Protein AF-A0A2Z6UEL1-F1 (afdb_monomer)

Secondary structure (DSSP, 8-state):
-HHHHHHSHHHHHHHHHHHHHHHHHHHHHHHHHHHHHHHHHHHHHHHHHHHHHHHHHHHHHHHHHHHHHHHHHHHHTT-PPPPTT--------

Mean predicted aligned error: 15.9 Å

Radius of gyration: 39.64 Å; Cα contacts (8 Å, |Δi|>4): 2; chains: 1; bounding box: 88×16×107 Å

Structure (mmCIF, N/CA/C/O backbone):
data_AF-A0A2Z6UEL1-F1
#
_entry.id   AF-A0A2Z6UEL1-F1
#
loop_
_atom_site.group_PDB
_atom_site.id
_atom_site.type_symbol
_atom_site.label_atom_id
_atom_site.label_alt_id
_atom_site.label_comp_id
_atom_site.label_asym_id
_atom_site.label_entity_id
_atom_site.label_seq_id
_atom_site.pdbx_PDB_ins_code
_atom_site.Cartn_x
_atom_site.Cartn_y
_atom_site.Cartn_z
_atom_site.occupancy
_atom_site.B_iso_or_equiv
_atom_site.auth_seq_id
_atom_site.auth_comp_id
_atom_site.auth_asym_id
_atom_site.auth_atom_id
_atom_site.pdbx_PDB_model_num
ATOM 1 N N . MET A 1 1 ? 21.909 -1.477 -46.533 1.00 47.78 1 MET A N 1
ATOM 2 C CA . MET A 1 1 ? 21.285 -2.207 -45.405 1.00 47.78 1 MET A CA 1
ATOM 3 C C . MET A 1 1 ? 21.836 -1.759 -44.053 1.00 47.78 1 MET A C 1
ATOM 5 O O . MET A 1 1 ? 21.060 -1.238 -43.271 1.00 47.78 1 MET A O 1
ATOM 9 N N . LEU A 1 2 ? 23.148 -1.856 -43.780 1.00 58.38 2 LEU A N 1
ATOM 10 C CA . LEU A 1 2 ? 23.745 -1.301 -42.543 1.00 58.38 2 LEU A CA 1
ATOM 11 C C . LEU A 1 2 ? 23.739 0.244 -42.489 1.00 58.38 2 LEU A C 1
ATOM 13 O O . LEU A 1 2 ? 23.656 0.823 -41.411 1.00 58.38 2 LEU A O 1
ATOM 17 N N . SER A 1 3 ? 23.759 0.915 -43.645 1.00 62.44 3 SER A N 1
ATOM 18 C CA . SER A 1 3 ? 23.715 2.382 -43.768 1.00 62.44 3 SER A CA 1
ATOM 19 C C . SER A 1 3 ? 22.345 3.005 -43.457 1.00 62.44 3 SER A C 1
ATOM 21 O O . SER A 1 3 ? 22.286 4.147 -43.011 1.00 62.44 3 SER A O 1
ATOM 23 N N . ASP A 1 4 ? 21.248 2.265 -43.649 1.00 63.34 4 ASP A N 1
ATOM 24 C CA . ASP A 1 4 ? 19.887 2.729 -43.330 1.00 63.34 4 ASP A CA 1
ATOM 25 C C . ASP A 1 4 ? 19.620 2.720 -41.823 1.00 63.34 4 ASP A C 1
ATOM 27 O O . ASP A 1 4 ? 18.854 3.536 -41.309 1.00 63.34 4 ASP A O 1
ATOM 31 N N . LEU A 1 5 ? 20.312 1.837 -41.096 1.00 63.44 5 LEU A N 1
ATOM 32 C CA . LEU A 1 5 ? 20.186 1.719 -39.649 1.00 63.44 5 LEU A CA 1
ATOM 33 C C . LEU A 1 5 ? 20.659 2.997 -38.945 1.00 63.44 5 LEU A C 1
ATOM 35 O O . LEU A 1 5 ? 19.990 3.462 -38.030 1.00 63.44 5 LEU A O 1
ATOM 39 N N . GLY A 1 6 ? 21.742 3.614 -39.436 1.00 67.56 6 GLY A N 1
ATOM 40 C CA . GLY A 1 6 ? 22.254 4.893 -38.933 1.00 67.56 6 GLY A CA 1
ATOM 41 C C . GLY A 1 6 ? 21.311 6.081 -39.161 1.00 67.56 6 GLY A C 1
ATOM 42 O O . GLY A 1 6 ? 21.305 7.014 -38.365 1.00 67.56 6 GLY A O 1
ATOM 43 N N . ARG A 1 7 ? 20.473 6.046 -40.208 1.00 74.94 7 ARG A N 1
ATOM 44 C CA . ARG A 1 7 ? 19.507 7.117 -40.521 1.00 74.94 7 ARG A CA 1
ATOM 45 C C . ARG A 1 7 ? 18.214 7.003 -39.703 1.00 74.94 7 ARG A C 1
ATOM 47 O O . ARG A 1 7 ? 17.582 8.016 -39.420 1.00 74.94 7 ARG A O 1
ATOM 54 N N . ASN A 1 8 ? 17.866 5.788 -39.273 1.00 81.19 8 ASN A N 1
ATOM 55 C CA . ASN A 1 8 ? 16.623 5.473 -38.560 1.00 81.19 8 ASN A CA 1
ATOM 56 C C . ASN A 1 8 ? 16.827 5.203 -37.053 1.00 81.19 8 ASN A C 1
ATOM 58 O O . ASN A 1 8 ? 15.933 4.678 -36.391 1.00 81.19 8 ASN A O 1
ATOM 62 N N . VAL A 1 9 ? 17.979 5.574 -36.482 1.00 84.94 9 VAL A N 1
ATOM 63 C CA . VAL A 1 9 ? 18.269 5.389 -35.046 1.00 84.94 9 VAL A CA 1
ATOM 64 C C . VAL A 1 9 ? 17.296 6.137 -34.133 1.00 84.94 9 VAL A C 1
ATOM 66 O O . VAL A 1 9 ? 16.894 5.602 -33.105 1.00 84.94 9 VAL A O 1
ATOM 69 N N . VAL A 1 10 ? 16.876 7.348 -34.513 1.00 88.75 10 VAL A N 1
ATOM 70 C CA . VAL A 1 10 ? 15.957 8.179 -33.715 1.00 88.75 10 VAL A CA 1
ATOM 71 C C . VAL A 1 10 ? 14.578 7.523 -33.550 1.00 88.75 10 VAL A C 1
ATOM 73 O O . VAL A 1 10 ? 14.154 7.346 -32.406 1.00 88.75 10 VAL A O 1
ATOM 76 N N . PRO A 1 11 ? 13.869 7.113 -34.623 1.00 89.75 11 PRO A N 1
ATOM 77 C CA . PRO A 1 11 ? 12.580 6.441 -34.470 1.00 89.75 11 PRO A CA 1
ATOM 78 C C . PRO A 1 11 ? 12.697 5.079 -33.773 1.00 89.75 11 PRO A C 1
ATOM 80 O O . PRO A 1 11 ? 11.810 4.730 -32.998 1.00 89.75 11 PRO A O 1
ATOM 83 N N . LEU A 1 12 ? 13.790 4.333 -33.978 1.00 90.56 12 LEU A N 1
ATOM 84 C CA . LEU A 1 12 ? 14.021 3.068 -33.272 1.00 90.56 12 LEU A CA 1
ATOM 85 C C . LEU A 1 12 ? 14.185 3.286 -31.759 1.00 90.56 12 LEU A C 1
ATOM 87 O O . LEU A 1 12 ? 13.612 2.554 -30.957 1.00 90.56 12 LEU A O 1
ATOM 91 N N . LEU A 1 13 ? 14.930 4.321 -31.363 1.00 92.19 13 LEU A N 1
ATOM 92 C CA . LEU A 1 13 ? 15.121 4.678 -29.960 1.00 92.19 13 LEU A CA 1
ATOM 93 C C . LEU A 1 13 ? 13.800 5.119 -29.324 1.00 92.19 13 LEU A C 1
ATOM 95 O O . LEU A 1 13 ? 13.461 4.636 -28.246 1.00 92.19 13 LEU A O 1
ATOM 99 N N . LEU A 1 14 ? 13.025 5.967 -30.007 1.00 93.12 14 LEU A N 1
ATOM 100 C CA . LEU A 1 14 ? 11.692 6.372 -29.552 1.00 93.12 14 LEU A CA 1
ATOM 101 C C . LEU A 1 14 ? 10.756 5.174 -29.381 1.00 93.12 14 LEU A C 1
ATOM 103 O O . LEU A 1 14 ? 10.036 5.106 -28.388 1.00 93.12 14 LEU A O 1
ATOM 107 N N . PHE A 1 15 ? 10.796 4.209 -30.301 1.00 94.12 15 PHE A N 1
ATOM 108 C CA . PHE A 1 15 ? 10.025 2.976 -30.180 1.00 94.12 15 PHE A CA 1
ATOM 109 C C . PHE A 1 15 ? 10.433 2.176 -28.937 1.00 94.12 15 PHE A C 1
ATOM 111 O O . PHE A 1 15 ? 9.575 1.808 -28.136 1.00 94.12 15 PHE A O 1
ATOM 118 N N . CYS A 1 16 ? 11.734 1.975 -28.714 1.00 96.06 16 CYS A N 1
ATOM 119 C CA . CYS A 1 16 ? 12.231 1.317 -27.505 1.00 96.06 16 CYS A CA 1
ATOM 120 C C . CYS A 1 16 ? 11.804 2.055 -26.227 1.00 96.06 16 CYS A C 1
ATOM 122 O O . CYS A 1 16 ? 11.427 1.413 -25.248 1.00 96.06 16 CYS A O 1
ATOM 124 N N . PHE A 1 17 ? 11.824 3.389 -26.240 1.00 96.56 17 PHE A N 1
ATOM 125 C CA . PHE A 1 17 ? 11.407 4.215 -25.107 1.00 96.56 17 PHE A CA 1
ATOM 126 C C . PHE A 1 17 ? 9.896 4.132 -24.845 1.00 96.56 17 PHE A C 1
ATOM 128 O O . PHE A 1 17 ? 9.453 4.099 -23.701 1.00 96.56 17 PHE A O 1
ATOM 135 N N . ALA A 1 18 ? 9.088 4.056 -25.902 1.00 96.50 18 ALA A N 1
ATOM 136 C CA . ALA A 1 18 ? 7.649 3.857 -25.784 1.00 96.50 18 ALA A CA 1
ATOM 137 C C . ALA A 1 18 ? 7.322 2.472 -25.205 1.00 96.50 18 ALA A C 1
ATOM 139 O O . ALA A 1 18 ? 6.490 2.357 -24.306 1.00 96.50 18 ALA A O 1
ATOM 140 N N . VAL A 1 19 ? 8.016 1.425 -25.665 1.00 97.19 19 VAL A N 1
ATOM 141 C CA . VAL A 1 19 ? 7.857 0.062 -25.136 1.00 97.19 19 VAL A CA 1
ATOM 142 C C . VAL A 1 19 ? 8.287 -0.010 -23.671 1.00 97.19 19 VAL A C 1
ATOM 144 O O . VAL A 1 19 ? 7.562 -0.572 -22.850 1.00 97.19 19 VAL A O 1
ATOM 147 N N . SER A 1 20 ? 9.425 0.589 -23.309 1.00 97.12 20 SER A N 1
ATOM 148 C CA . SER A 1 20 ? 9.874 0.613 -21.913 1.00 97.12 20 SER A CA 1
ATOM 149 C C . SER A 1 20 ? 8.906 1.390 -21.019 1.00 97.12 20 SER A C 1
ATOM 151 O O . SER A 1 20 ? 8.596 0.929 -19.921 1.00 97.12 20 SER A O 1
ATOM 153 N N . SER A 1 21 ? 8.361 2.509 -21.503 1.00 96.44 21 SER A N 1
ATOM 154 C CA . SER A 1 21 ? 7.327 3.274 -20.805 1.00 96.44 21 SER A CA 1
ATOM 155 C C . SER A 1 21 ? 6.061 2.445 -20.576 1.00 96.44 21 SER A C 1
ATOM 157 O O . SER A 1 21 ? 5.560 2.401 -19.454 1.00 96.44 21 SER A O 1
ATOM 159 N N . ALA A 1 22 ? 5.587 1.714 -21.589 1.00 95.75 22 ALA A N 1
ATOM 160 C CA . ALA A 1 22 ? 4.421 0.842 -21.454 1.00 95.75 22 ALA A CA 1
ATOM 161 C C . ALA A 1 22 ? 4.638 -0.252 -20.393 1.00 95.75 22 ALA A C 1
ATOM 163 O O . ALA A 1 22 ? 3.779 -0.468 -19.538 1.00 95.75 22 ALA A O 1
ATOM 164 N N . ILE A 1 23 ? 5.810 -0.897 -20.394 1.00 96.75 23 ILE A N 1
ATOM 165 C CA . ILE A 1 23 ? 6.172 -1.905 -19.386 1.00 96.75 23 ILE A CA 1
ATOM 166 C C . ILE A 1 23 ? 6.235 -1.277 -17.988 1.00 96.75 23 ILE A C 1
ATOM 168 O O . ILE A 1 23 ? 5.698 -1.843 -17.035 1.00 96.75 23 ILE A O 1
ATOM 172 N N . ALA A 1 24 ? 6.846 -0.096 -17.856 1.00 95.50 24 ALA A N 1
ATOM 173 C CA . ALA A 1 24 ? 6.953 0.610 -16.583 1.00 95.50 24 ALA A CA 1
ATOM 174 C C . ALA A 1 24 ? 5.575 0.947 -15.992 1.00 95.50 24 ALA A C 1
ATOM 176 O O . ALA A 1 24 ? 5.357 0.743 -14.800 1.00 95.50 24 ALA A O 1
ATOM 177 N N . VAL A 1 25 ? 4.627 1.396 -16.821 1.00 95.62 25 VAL A N 1
ATOM 178 C CA . VAL A 1 25 ? 3.247 1.676 -16.390 1.00 95.62 25 VAL A CA 1
ATOM 179 C C . VAL A 1 25 ? 2.554 0.409 -15.888 1.00 95.62 25 VAL A C 1
ATOM 181 O O . VAL A 1 25 ? 1.917 0.441 -14.837 1.00 95.62 25 VAL A O 1
ATOM 184 N N . ILE A 1 26 ? 2.705 -0.720 -16.587 1.00 95.12 26 ILE A N 1
ATOM 185 C CA . ILE A 1 26 ? 2.111 -2.001 -16.170 1.00 95.12 26 ILE A CA 1
ATOM 186 C C . ILE A 1 26 ? 2.683 -2.455 -14.823 1.00 95.12 26 ILE A C 1
ATOM 188 O O . ILE A 1 26 ? 1.930 -2.856 -13.935 1.00 95.12 26 ILE A O 1
ATOM 192 N N . LEU A 1 27 ? 4.004 -2.366 -14.645 1.00 94.06 27 LEU A N 1
ATOM 193 C CA . LEU A 1 27 ? 4.661 -2.721 -13.386 1.00 94.06 27 LEU A CA 1
ATOM 194 C C . LEU A 1 27 ? 4.226 -1.803 -12.242 1.00 94.06 27 LEU A C 1
ATOM 196 O O . LEU A 1 27 ? 3.918 -2.290 -11.155 1.00 94.06 27 LEU A O 1
ATOM 200 N N . ALA A 1 28 ? 4.141 -0.496 -12.493 1.00 91.38 28 ALA A N 1
ATOM 201 C CA . ALA A 1 28 ? 3.652 0.469 -11.517 1.00 91.38 28 ALA A CA 1
ATOM 202 C C . ALA A 1 28 ? 2.202 0.169 -11.114 1.00 91.38 28 ALA A C 1
ATOM 204 O O . ALA A 1 28 ? 1.898 0.151 -9.925 1.00 91.38 28 ALA A O 1
ATOM 205 N N . ALA A 1 29 ? 1.325 -0.140 -12.073 1.00 90.81 29 ALA A N 1
ATOM 206 C CA . ALA A 1 29 ? -0.057 -0.527 -11.799 1.00 90.81 29 ALA A CA 1
ATOM 207 C C . ALA A 1 29 ? -0.142 -1.835 -10.997 1.00 90.81 29 ALA A C 1
ATOM 209 O O . ALA A 1 29 ? -0.933 -1.940 -10.059 1.00 90.81 29 ALA A O 1
ATOM 210 N N . HIS A 1 30 ? 0.695 -2.825 -11.319 1.00 89.75 30 HIS A N 1
ATOM 211 C CA . HIS A 1 30 ? 0.750 -4.081 -10.578 1.00 89.75 30 HIS A CA 1
ATOM 212 C C . HIS A 1 30 ? 1.205 -3.869 -9.130 1.00 89.75 30 HIS A C 1
ATOM 214 O O . HIS A 1 30 ? 0.572 -4.374 -8.204 1.00 89.75 30 HIS A O 1
ATOM 220 N N . HIS A 1 31 ? 2.263 -3.083 -8.928 1.00 87.56 31 HIS A N 1
ATOM 221 C CA . HIS A 1 31 ? 2.766 -2.762 -7.596 1.00 87.56 31 HIS A CA 1
ATOM 222 C C . HIS A 1 31 ? 1.762 -1.923 -6.797 1.00 87.56 31 HIS A C 1
ATOM 224 O O . HIS A 1 31 ? 1.510 -2.209 -5.629 1.00 87.56 31 HIS A O 1
ATOM 230 N N . ASN A 1 32 ? 1.117 -0.949 -7.447 1.00 83.31 32 ASN A N 1
ATOM 231 C CA . ASN A 1 32 ? 0.054 -0.147 -6.852 1.00 83.31 32 ASN A CA 1
ATOM 232 C C . ASN A 1 32 ? -1.108 -1.030 -6.383 1.00 83.31 32 ASN A C 1
ATOM 234 O O . ASN A 1 32 ? -1.544 -0.906 -5.243 1.00 83.31 32 ASN A O 1
ATOM 238 N N . ARG A 1 33 ? -1.536 -1.996 -7.205 1.00 87.81 33 ARG A N 1
ATOM 239 C CA . ARG A 1 33 ? -2.587 -2.946 -6.828 1.00 87.81 33 ARG A CA 1
ATOM 240 C C . ARG A 1 33 ? -2.205 -3.778 -5.603 1.00 87.81 33 ARG A C 1
ATOM 242 O O . ARG A 1 33 ? -3.047 -3.975 -4.736 1.00 87.81 33 ARG A O 1
ATOM 249 N N . GLN A 1 34 ? -0.961 -4.249 -5.507 1.00 85.00 34 GLN A N 1
ATOM 250 C CA . GLN A 1 34 ? -0.503 -5.003 -4.334 1.00 85.00 34 GLN A CA 1
ATOM 251 C C . GLN A 1 34 ? -0.490 -4.149 -3.059 1.00 85.00 34 GLN A C 1
ATOM 253 O O . GLN A 1 34 ? -0.995 -4.592 -2.029 1.00 85.00 34 GLN A O 1
ATOM 258 N N . LEU A 1 35 ? 0.041 -2.923 -3.133 1.00 80.06 35 LEU A N 1
ATOM 259 C CA . LEU A 1 35 ? 0.036 -1.985 -2.006 1.00 80.06 35 LEU A CA 1
ATOM 260 C C . LEU A 1 35 ? -1.391 -1.636 -1.571 1.00 80.06 35 LEU A C 1
ATOM 262 O O . LEU A 1 35 ? -1.682 -1.591 -0.378 1.00 80.06 35 LEU A O 1
ATOM 266 N N . SER A 1 36 ? -2.284 -1.420 -2.540 1.00 78.75 36 SER A N 1
ATOM 267 C CA . SER A 1 36 ? -3.670 -1.053 -2.263 1.00 78.75 36 SER A CA 1
ATOM 268 C C . SER A 1 36 ? -4.421 -2.178 -1.552 1.00 78.75 36 SER A C 1
ATOM 270 O O . SER A 1 36 ? -5.192 -1.889 -0.647 1.00 78.75 36 SER A O 1
ATOM 272 N N . ILE A 1 37 ? -4.149 -3.446 -1.890 1.00 85.06 37 ILE A N 1
ATOM 273 C CA . ILE A 1 37 ? -4.740 -4.600 -1.194 1.00 85.06 37 ILE A CA 1
ATOM 274 C C . ILE A 1 37 ? -4.302 -4.631 0.274 1.00 85.06 37 ILE A C 1
ATOM 276 O O . ILE A 1 37 ? -5.136 -4.792 1.156 1.00 85.06 37 ILE A O 1
ATOM 280 N N . GLN A 1 38 ? -3.009 -4.451 0.559 1.00 80.94 38 GLN A N 1
ATOM 281 C CA . GLN A 1 38 ? -2.520 -4.457 1.945 1.00 80.94 38 GLN A CA 1
ATOM 282 C C . GLN A 1 38 ? -3.135 -3.318 2.763 1.00 80.94 38 GLN A C 1
ATOM 284 O O . GLN A 1 38 ? -3.583 -3.518 3.892 1.00 80.94 38 GLN A O 1
ATOM 289 N N . TYR A 1 39 ? -3.212 -2.129 2.171 1.00 86.38 39 TYR A N 1
ATOM 290 C CA . TYR A 1 39 ? -3.854 -0.985 2.804 1.00 86.38 39 TYR A CA 1
ATOM 291 C C . TYR A 1 39 ? -5.342 -1.241 3.087 1.00 86.38 39 TYR A C 1
ATOM 293 O O . TYR A 1 39 ? -5.824 -0.959 4.182 1.00 86.38 39 TYR A O 1
ATOM 301 N N . GLU A 1 40 ? -6.053 -1.841 2.133 1.00 83.25 40 GLU A N 1
ATOM 302 C CA . GLU A 1 40 ? -7.466 -2.192 2.272 1.00 83.25 40 GLU A CA 1
ATOM 303 C C . GLU A 1 40 ? -7.696 -3.228 3.383 1.00 83.25 40 GLU A C 1
ATOM 305 O O . GLU A 1 40 ? -8.628 -3.074 4.169 1.00 83.25 40 GLU A O 1
ATOM 310 N N . THR A 1 41 ? -6.809 -4.220 3.535 1.00 87.62 41 THR A N 1
ATOM 311 C CA . THR A 1 41 ? -6.917 -5.202 4.632 1.00 87.62 41 THR A CA 1
ATOM 312 C C . THR A 1 41 ? -6.790 -4.564 6.014 1.00 87.62 41 THR A C 1
ATOM 314 O O . THR A 1 41 ? -7.560 -4.889 6.915 1.00 87.62 41 THR A O 1
ATOM 317 N N . LEU A 1 42 ? -5.874 -3.605 6.178 1.00 89.62 42 LEU A N 1
ATOM 318 C CA . LEU A 1 42 ? -5.687 -2.917 7.456 1.00 89.62 42 LEU A CA 1
ATOM 319 C C . LEU A 1 42 ? -6.880 -2.008 7.791 1.00 89.62 42 LEU A C 1
ATOM 321 O O . LEU A 1 42 ? -7.280 -1.893 8.949 1.00 89.62 42 LEU A O 1
ATOM 325 N N . ILE A 1 43 ? -7.477 -1.377 6.774 1.00 91.75 43 ILE A N 1
ATOM 326 C CA . ILE A 1 43 ? -8.717 -0.608 6.941 1.00 91.75 43 ILE A CA 1
ATOM 327 C C . ILE A 1 43 ? -9.858 -1.515 7.402 1.00 91.75 43 ILE A C 1
ATOM 329 O O . ILE A 1 43 ? -10.568 -1.152 8.337 1.00 91.75 43 ILE A O 1
ATOM 333 N N . GLN A 1 44 ? -10.009 -2.692 6.790 1.00 91.75 44 GLN A N 1
ATOM 334 C CA . GLN A 1 44 ? -11.050 -3.647 7.170 1.00 91.75 44 GLN A CA 1
ATOM 335 C C . GLN A 1 44 ? -10.909 -4.103 8.627 1.00 91.75 44 GLN A C 1
ATOM 337 O O . GLN A 1 44 ? -11.902 -4.152 9.352 1.00 91.75 44 GLN A O 1
ATOM 342 N N . GLU A 1 45 ? -9.685 -4.379 9.084 1.00 92.00 45 GLU A N 1
ATOM 343 C CA . GLU A 1 45 ? -9.424 -4.722 10.485 1.00 92.00 45 GLU A CA 1
ATOM 344 C C . GLU A 1 45 ? -9.824 -3.573 11.422 1.00 92.00 45 GLU A C 1
ATOM 346 O O . GLU A 1 45 ? -10.587 -3.777 12.370 1.00 92.00 45 GLU A O 1
ATOM 351 N N . LYS A 1 46 ? -9.401 -2.342 11.114 1.00 93.19 46 LYS A N 1
ATOM 352 C CA . LYS A 1 46 ? -9.779 -1.149 11.886 1.00 93.19 46 LYS A CA 1
ATOM 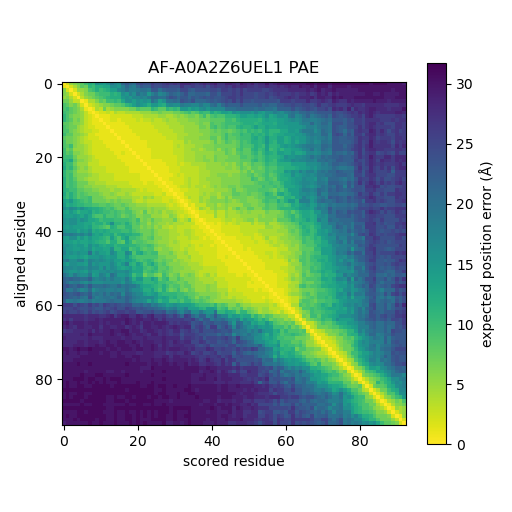353 C C . LYS A 1 46 ? -11.298 -0.971 11.962 1.00 93.19 46 LYS A C 1
ATOM 355 O O . LYS A 1 46 ? -11.819 -0.615 13.016 1.00 93.19 46 LYS A O 1
ATOM 360 N N . ASP A 1 47 ? -12.008 -1.170 10.857 1.00 92.56 47 ASP A N 1
ATOM 361 C CA . ASP A 1 47 ? -13.466 -1.037 10.819 1.00 92.56 47 ASP A CA 1
ATOM 362 C C . ASP A 1 47 ? -14.155 -2.125 11.650 1.00 92.56 47 ASP A C 1
ATOM 364 O O . ASP A 1 47 ? -15.123 -1.831 12.351 1.00 92.56 47 ASP A O 1
ATOM 368 N N . SER A 1 48 ? -13.627 -3.353 11.652 1.00 93.50 48 SER A N 1
ATOM 369 C CA . SER A 1 48 ? -14.157 -4.430 12.496 1.00 93.50 48 SER A CA 1
ATOM 370 C C . SER A 1 48 ? -14.045 -4.111 13.994 1.00 93.50 48 SER A C 1
ATOM 372 O O . SER A 1 48 ? -15.021 -4.264 14.730 1.00 93.50 48 SER A O 1
ATOM 374 N N . LEU A 1 49 ? -12.903 -3.565 14.424 1.00 93.62 49 LEU A N 1
ATOM 375 C CA . LEU A 1 49 ? -12.675 -3.147 15.808 1.00 93.62 49 LEU A CA 1
ATOM 376 C C . LEU A 1 49 ? -13.558 -1.961 16.211 1.00 93.62 49 LEU A C 1
ATOM 378 O O . LEU A 1 49 ? -14.048 -1.917 17.335 1.00 93.62 49 LEU A O 1
ATOM 382 N N . ASP A 1 50 ? -13.794 -1.004 15.310 1.00 92.81 50 ASP A N 1
ATOM 383 C CA . ASP A 1 50 ? -14.690 0.130 15.579 1.00 92.81 50 ASP A CA 1
ATOM 384 C C . ASP A 1 50 ? -16.144 -0.334 15.768 1.00 92.81 50 ASP A C 1
ATOM 386 O O . ASP A 1 50 ? -16.856 0.163 16.641 1.00 92.81 50 ASP A O 1
ATOM 390 N N . VAL A 1 51 ? -16.589 -1.338 15.005 1.00 92.44 51 VAL A N 1
ATOM 391 C CA . VAL A 1 51 ? -17.908 -1.957 15.208 1.00 92.44 51 VAL A CA 1
ATOM 392 C C . VAL A 1 51 ? -17.998 -2.624 16.579 1.00 92.44 51 VAL A C 1
ATOM 394 O O . VAL A 1 51 ? -18.965 -2.385 17.306 1.00 92.44 51 VAL A O 1
ATOM 397 N N . GLU A 1 52 ? -16.997 -3.421 16.955 1.00 92.75 52 GLU A N 1
ATOM 398 C CA . GLU A 1 52 ? -16.957 -4.075 18.266 1.00 92.75 52 GLU A CA 1
ATOM 399 C C . GLU A 1 52 ? -16.940 -3.047 19.405 1.00 92.75 52 GLU A C 1
ATOM 401 O O . GLU A 1 52 ? -17.728 -3.133 20.347 1.00 92.75 52 GLU A O 1
ATOM 406 N N . TRP A 1 53 ? -16.124 -2.001 19.275 1.00 91.12 53 TRP A N 1
ATOM 407 C CA . TRP A 1 53 ? -16.049 -0.907 20.237 1.00 91.12 53 TRP A CA 1
ATOM 408 C C . TRP A 1 53 ? -17.393 -0.197 20.423 1.00 91.12 53 TRP A C 1
ATOM 410 O O . TRP A 1 53 ? -17.825 0.056 21.551 1.00 91.12 53 TRP A O 1
ATOM 420 N N . ARG A 1 54 ? -18.094 0.105 19.324 1.00 92.62 54 ARG A N 1
ATOM 421 C CA . ARG A 1 54 ? -19.435 0.705 19.379 1.00 92.62 54 ARG A CA 1
ATOM 422 C C . ARG A 1 54 ? -20.430 -0.210 20.083 1.00 92.62 54 ARG A C 1
ATOM 424 O O . ARG A 1 54 ? -21.244 0.284 20.860 1.00 92.62 54 ARG A O 1
ATOM 431 N N . HIS A 1 55 ? -20.354 -1.518 19.851 1.00 92.44 55 HIS A N 1
ATOM 432 C CA . HIS A 1 55 ? -21.205 -2.484 20.538 1.00 92.44 55 HIS A CA 1
ATOM 433 C C . HIS A 1 55 ? -20.940 -2.478 22.052 1.00 92.44 55 HIS A C 1
ATOM 435 O O . HIS A 1 55 ? -21.8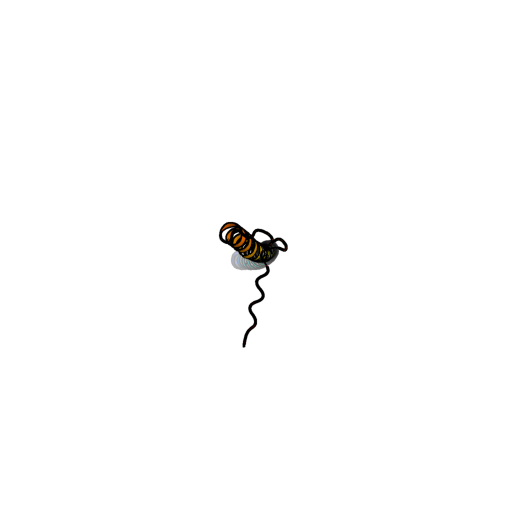77 -2.333 22.835 1.00 92.44 55 HIS A O 1
ATOM 441 N N . LEU A 1 56 ? -19.669 -2.502 22.462 1.00 89.62 56 LEU A N 1
ATOM 442 C CA . LEU A 1 56 ? -19.269 -2.446 23.872 1.00 89.62 56 LEU A CA 1
ATOM 443 C C . LEU A 1 56 ? -19.718 -1.154 24.570 1.00 89.62 56 LEU A C 1
ATOM 445 O O . LEU A 1 56 ? -20.114 -1.184 25.734 1.00 89.62 56 LEU A O 1
ATOM 449 N N . ILE A 1 57 ? -19.680 -0.010 23.880 1.00 88.19 57 ILE A N 1
ATOM 450 C CA . ILE A 1 57 ? -20.210 1.254 24.418 1.00 88.19 57 ILE A CA 1
ATOM 451 C C . ILE A 1 57 ? -21.706 1.133 24.702 1.00 88.19 57 ILE A C 1
ATOM 453 O O . ILE A 1 57 ? -22.174 1.593 25.747 1.00 88.19 57 ILE A O 1
ATOM 457 N N . ILE A 1 58 ? -22.460 0.525 23.787 1.00 87.12 58 ILE A N 1
ATOM 458 C CA . ILE A 1 58 ? -23.901 0.339 23.957 1.00 87.12 58 ILE A CA 1
ATOM 459 C C . ILE A 1 58 ? -24.165 -0.582 25.153 1.00 87.12 58 ILE A C 1
ATOM 461 O O . ILE A 1 58 ? -24.959 -0.218 26.021 1.00 87.12 58 ILE A O 1
ATOM 465 N N . GLU A 1 59 ? -23.439 -1.696 25.274 1.00 86.56 59 GLU A N 1
ATOM 466 C CA . GLU A 1 59 ? -23.539 -2.595 26.433 1.00 86.56 59 GLU A CA 1
ATOM 467 C C . GLU A 1 59 ? -23.230 -1.875 27.755 1.00 86.56 59 GLU A C 1
ATOM 469 O O . GLU A 1 59 ? -23.999 -1.968 28.715 1.00 86.56 59 GLU A O 1
ATOM 474 N N . GLN A 1 60 ? -22.149 -1.089 27.811 1.00 81.12 60 GLN A N 1
ATOM 475 C CA . GLN A 1 60 ? -21.788 -0.331 29.012 1.00 81.12 60 GLN A CA 1
ATOM 476 C C . GLN A 1 60 ? -22.794 0.770 29.347 1.00 81.12 60 GLN A C 1
ATOM 478 O O . GLN A 1 60 ? -23.090 0.991 30.523 1.00 81.12 60 GLN A O 1
ATOM 483 N N . SER A 1 61 ? -23.333 1.468 28.345 1.00 78.19 61 SER A N 1
ATOM 484 C CA . SER A 1 61 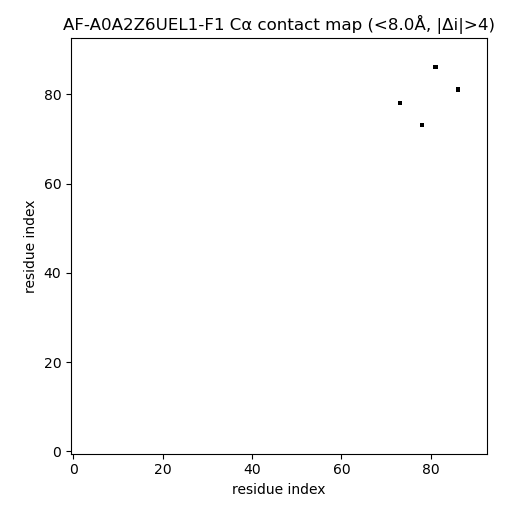? -24.354 2.492 28.578 1.00 78.19 61 SER A CA 1
ATOM 485 C C . SER A 1 61 ? -25.643 1.884 29.139 1.00 78.19 61 SER A C 1
ATOM 487 O O . SER A 1 61 ? -26.186 2.430 30.097 1.00 78.19 61 SER A O 1
ATOM 489 N N . ALA A 1 62 ? -26.059 0.708 28.654 1.00 74.25 62 ALA A N 1
ATOM 490 C CA . ALA A 1 62 ? -27.195 -0.034 29.199 1.00 74.25 62 ALA A CA 1
ATOM 491 C C . ALA A 1 62 ? -26.953 -0.480 30.654 1.00 74.25 62 ALA A C 1
ATOM 493 O O . ALA A 1 62 ? -27.826 -0.321 31.509 1.00 74.25 62 ALA A O 1
ATOM 494 N N . LEU A 1 63 ? -25.747 -0.968 30.967 1.00 70.50 63 LEU A N 1
ATOM 495 C CA . LEU A 1 63 ? -25.356 -1.333 32.334 1.00 70.50 63 LEU A CA 1
ATOM 496 C C . LEU A 1 63 ? -25.290 -0.117 33.273 1.00 70.50 63 LEU A C 1
ATOM 498 O O . LEU A 1 63 ? -25.672 -0.214 34.439 1.00 70.50 63 LEU A O 1
ATOM 502 N N . THR A 1 64 ? -24.836 1.035 32.775 1.00 60.56 64 THR A N 1
ATOM 503 C CA . THR A 1 64 ? -24.688 2.265 33.569 1.00 60.56 64 THR A CA 1
ATOM 504 C C . THR A 1 64 ? -26.031 2.947 33.825 1.00 60.56 64 THR A C 1
ATOM 506 O O . THR A 1 64 ? -26.266 3.397 34.945 1.00 60.56 64 THR A O 1
ATOM 509 N N . GLU A 1 65 ? -26.928 2.991 32.834 1.00 59.19 65 GLU A N 1
ATOM 510 C CA . GLU A 1 65 ? -28.318 3.437 33.013 1.00 59.19 65 GLU A CA 1
ATOM 511 C C . GLU A 1 65 ? -29.014 2.611 34.101 1.00 59.19 65 GLU A C 1
ATOM 513 O O . GLU A 1 65 ? -29.576 3.175 35.039 1.00 59.19 65 GLU A O 1
ATOM 518 N N . HIS A 1 66 ? -28.906 1.280 34.047 1.00 58.47 66 HIS A N 1
ATOM 519 C CA . HIS A 1 66 ? -29.586 0.415 35.011 1.00 58.47 66 HIS A CA 1
ATOM 520 C C . HIS A 1 66 ? -28.985 0.506 36.424 1.00 58.47 66 HIS A C 1
ATOM 522 O O . HIS A 1 66 ? -29.719 0.673 37.397 1.00 58.47 66 HIS A O 1
ATOM 528 N N . ASN A 1 67 ? -27.651 0.476 36.552 1.00 57.09 67 ASN A N 1
ATOM 529 C CA . ASN A 1 67 ? -26.979 0.513 37.858 1.00 57.09 67 ASN A CA 1
ATOM 530 C C . ASN A 1 67 ? -27.169 1.866 38.566 1.00 57.09 67 ASN A C 1
ATOM 532 O O . ASN A 1 67 ? -27.447 1.922 39.765 1.00 57.09 67 ASN A O 1
ATOM 536 N N . ARG A 1 68 ? -27.088 2.972 37.816 1.00 60.06 68 ARG A N 1
ATOM 537 C CA . ARG A 1 68 ? -27.243 4.319 38.374 1.00 60.06 68 ARG A CA 1
ATOM 538 C C . ARG A 1 68 ? -28.687 4.605 38.786 1.00 60.06 68 ARG A C 1
ATOM 540 O O . ARG A 1 68 ? -28.885 5.246 39.816 1.00 60.06 68 ARG A O 1
ATOM 547 N N . ILE A 1 69 ? -29.682 4.115 38.040 1.00 59.19 69 ILE A N 1
ATOM 548 C CA . ILE A 1 69 ? -31.097 4.252 38.416 1.00 59.19 69 ILE A CA 1
ATOM 549 C C . ILE A 1 69 ? -31.417 3.385 39.644 1.00 59.19 69 ILE A C 1
ATOM 551 O O . ILE A 1 69 ? -32.016 3.901 40.583 1.00 59.19 69 ILE A O 1
ATOM 555 N N . GLU A 1 70 ? -30.964 2.127 39.718 1.00 57.75 70 GLU A N 1
ATOM 556 C CA . GLU A 1 70 ? -31.184 1.286 40.909 1.00 57.75 70 GLU A CA 1
ATOM 557 C C . GLU A 1 70 ? -30.544 1.872 42.174 1.00 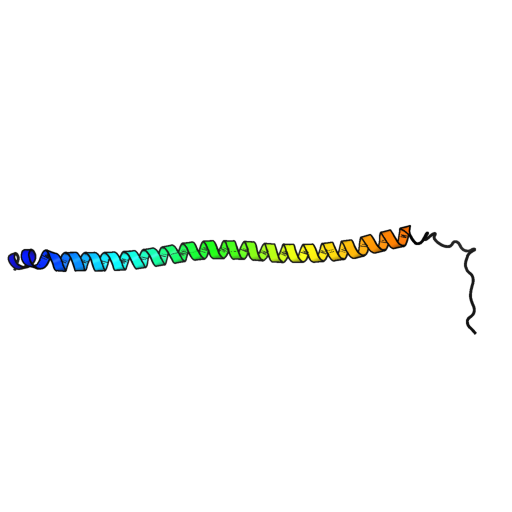57.75 70 GLU A C 1
ATOM 559 O O . GLU A 1 70 ? -31.183 1.910 43.227 1.00 57.75 70 GLU A O 1
ATOM 564 N N . GLN A 1 71 ? -29.299 2.354 42.095 1.00 59.78 71 GLN A N 1
ATOM 565 C CA . GLN A 1 71 ? -28.618 2.939 43.254 1.00 59.78 71 GLN A CA 1
ATOM 566 C C . GLN A 1 71 ? -29.264 4.252 43.710 1.00 59.78 71 GLN A C 1
ATOM 568 O O . GLN A 1 71 ? -29.443 4.448 44.914 1.00 59.78 71 GLN A O 1
ATOM 573 N N . LEU A 1 72 ? -29.664 5.124 42.776 1.00 59.62 72 LEU A N 1
ATOM 574 C CA . LEU A 1 72 ? -30.379 6.362 43.100 1.00 59.62 72 LEU A CA 1
ATOM 575 C C . LEU A 1 72 ? -31.758 6.082 43.704 1.00 59.62 72 LEU A C 1
ATOM 577 O O . LEU A 1 72 ? -32.117 6.714 44.693 1.00 59.62 72 LEU A O 1
ATOM 581 N N . VAL A 1 73 ? -32.506 5.112 43.172 1.00 56.69 73 VAL A N 1
ATOM 582 C CA . VAL A 1 73 ? -33.816 4.717 43.715 1.00 56.69 73 VAL A CA 1
ATOM 583 C C . VAL A 1 73 ? -33.669 4.121 45.116 1.00 56.69 73 VAL A C 1
ATOM 585 O O . VAL A 1 73 ? -34.463 4.444 45.991 1.00 56.69 73 VAL A O 1
ATOM 588 N N . LYS A 1 74 ? -32.624 3.329 45.375 1.00 57.97 74 LYS A N 1
ATOM 589 C CA . LYS A 1 74 ? -32.366 2.712 46.687 1.00 57.97 74 LYS A CA 1
ATOM 590 C C . LYS A 1 74 ? -31.839 3.689 47.747 1.00 57.97 74 LYS A C 1
ATOM 592 O O . LYS A 1 74 ? -31.957 3.407 48.934 1.00 57.97 74 LYS A O 1
ATOM 597 N N . GLN A 1 75 ? -31.226 4.800 47.332 1.00 59.91 75 GLN A N 1
ATOM 598 C CA . GLN A 1 75 ? -30.783 5.868 48.238 1.00 59.91 75 GLN A CA 1
ATOM 599 C C . GLN A 1 75 ? -31.845 6.954 48.455 1.00 59.91 75 GLN A C 1
ATOM 601 O O . GLN A 1 75 ? -31.898 7.518 49.543 1.00 59.91 75 GLN A O 1
ATOM 606 N N . GLN A 1 76 ? -32.675 7.267 47.452 1.00 54.47 76 GLN A N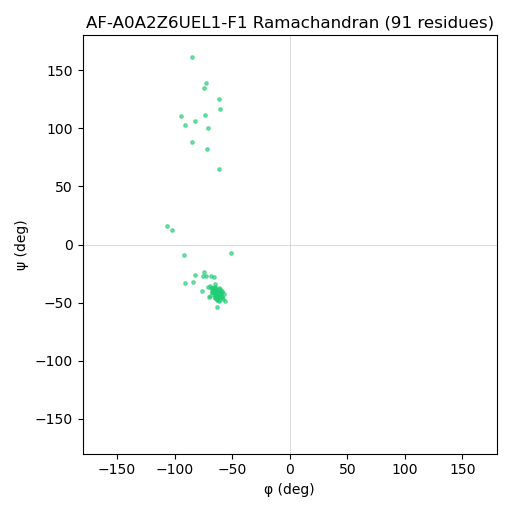 1
ATOM 607 C CA . GLN A 1 76 ? -33.747 8.263 47.591 1.00 54.4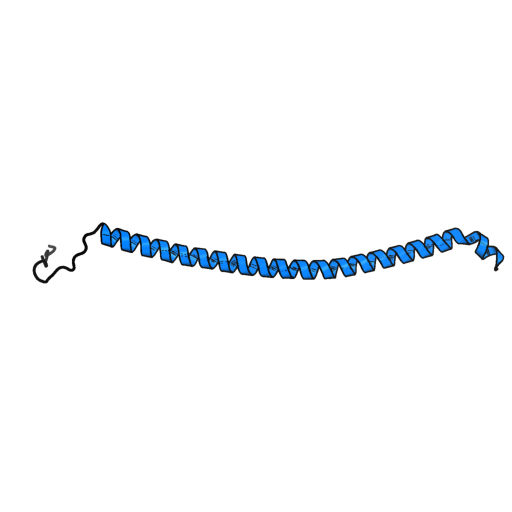7 76 GLN A CA 1
ATOM 608 C C . GLN A 1 76 ? -35.033 7.690 48.195 1.00 54.47 76 GLN A C 1
ATOM 610 O O . GLN A 1 76 ? -35.720 8.403 48.924 1.00 54.47 76 GLN A O 1
ATOM 615 N N . LEU A 1 77 ? -35.358 6.419 47.940 1.00 55.66 77 LEU A N 1
ATOM 616 C CA . LEU A 1 77 ? -36.339 5.690 48.738 1.00 55.66 77 LEU A CA 1
ATOM 617 C C . LEU A 1 77 ? -35.565 4.931 49.812 1.00 55.66 77 LEU A C 1
ATOM 619 O O . LEU A 1 77 ? -34.875 3.972 49.482 1.00 55.66 77 LEU A O 1
ATOM 623 N N . ASP A 1 78 ? -35.693 5.341 51.077 1.00 48.91 78 ASP A N 1
ATOM 624 C CA . ASP A 1 78 ? -35.194 4.649 52.279 1.00 48.91 78 ASP A CA 1
ATOM 625 C C . ASP A 1 78 ? -35.850 3.258 52.418 1.00 48.91 78 ASP A C 1
ATOM 627 O O . ASP A 1 78 ? -36.661 3.000 53.307 1.00 48.91 78 ASP A O 1
ATOM 631 N N . MET A 1 79 ? -35.576 2.357 51.468 1.00 52.34 79 MET A N 1
ATOM 632 C CA . MET A 1 79 ? -36.163 1.028 51.379 1.00 52.34 79 MET A CA 1
ATOM 633 C C . MET A 1 79 ? -35.584 0.150 52.487 1.00 52.34 79 MET A C 1
ATOM 635 O O . MET A 1 79 ? -34.679 -0.662 52.278 1.00 52.34 79 MET A O 1
ATOM 639 N N . ARG A 1 80 ? -36.146 0.287 53.688 1.00 56.53 80 ARG A N 1
ATOM 640 C CA . ARG A 1 80 ? -36.096 -0.751 54.715 1.00 56.53 80 ARG A CA 1
ATOM 641 C C . ARG A 1 80 ? -37.033 -1.882 54.311 1.00 56.53 80 ARG A C 1
ATOM 643 O O . ARG A 1 80 ? -38.140 -1.649 53.835 1.00 56.53 80 ARG A O 1
ATOM 650 N N . ARG A 1 81 ? -36.595 -3.127 54.517 1.00 49.59 81 ARG A N 1
ATOM 651 C CA . ARG A 1 81 ? -37.471 -4.302 54.421 1.00 49.59 81 ARG A CA 1
ATOM 652 C C . ARG A 1 81 ? -38.576 -4.139 55.477 1.00 49.59 81 ARG A C 1
ATOM 654 O O . ARG A 1 81 ? -38.220 -4.115 56.659 1.00 49.59 81 ARG A O 1
ATOM 661 N N . PRO A 1 82 ? -39.863 -4.023 55.101 1.00 53.22 82 PRO A N 1
ATOM 662 C CA . PRO A 1 82 ? -40.931 -3.966 56.086 1.00 53.22 82 PRO A CA 1
ATOM 663 C C . PRO A 1 82 ? -40.908 -5.272 56.882 1.00 53.22 82 PRO A C 1
ATOM 665 O O . PRO A 1 82 ? -40.872 -6.372 56.324 1.00 53.22 82 PRO A O 1
ATOM 668 N N . THR A 1 83 ? -40.817 -5.134 58.200 1.00 58.09 83 THR A N 1
ATOM 669 C CA . THR A 1 83 ? -40.974 -6.251 59.136 1.00 58.09 83 THR A CA 1
ATOM 670 C C . THR A 1 83 ? -42.475 -6.418 59.393 1.00 58.09 83 THR A C 1
ATOM 672 O O . THR A 1 83 ? -43.247 -5.513 59.092 1.00 58.09 83 THR A O 1
ATOM 675 N N . ARG A 1 84 ? -42.902 -7.582 59.897 1.00 52.59 84 ARG A N 1
ATOM 676 C CA . ARG A 1 84 ? -44.308 -8.037 60.007 1.00 52.59 84 ARG A CA 1
ATOM 677 C C . ARG A 1 84 ? -45.319 -7.071 60.667 1.00 52.59 84 ARG A C 1
ATOM 679 O O . ARG A 1 84 ? -46.505 -7.369 60.625 1.00 52.59 84 ARG A O 1
ATOM 686 N N . ASP A 1 85 ? -44.877 -5.953 61.233 1.00 54.75 85 ASP A N 1
ATOM 687 C CA . ASP A 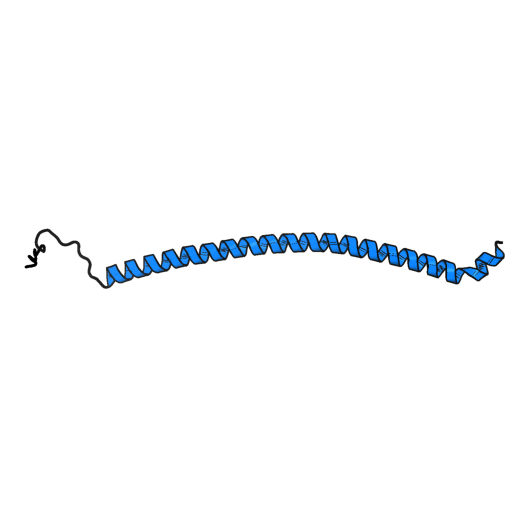1 85 ? -45.716 -4.965 61.918 1.00 54.75 85 ASP A CA 1
ATOM 688 C C . ASP A 1 85 ? -46.236 -3.824 61.012 1.00 54.75 85 ASP A C 1
ATOM 690 O O . ASP A 1 85 ? -47.121 -3.088 61.437 1.00 54.75 85 ASP A O 1
ATOM 694 N N . ASP A 1 86 ? -45.761 -3.691 59.763 1.00 54.97 86 ASP A N 1
ATOM 695 C CA . ASP A 1 86 ? -46.133 -2.580 58.852 1.00 54.97 86 ASP A CA 1
ATOM 696 C C . ASP A 1 86 ? -47.172 -2.955 57.766 1.00 54.97 86 ASP A C 1
ATOM 698 O O . ASP A 1 86 ? -47.401 -2.213 56.806 1.00 54.97 86 ASP A O 1
ATOM 702 N N . GLU A 1 87 ? -47.826 -4.114 57.879 1.00 51.22 87 GLU A N 1
ATOM 703 C CA . GLU A 1 87 ? -48.773 -4.601 56.867 1.00 51.22 87 GLU A CA 1
ATOM 704 C C . GLU A 1 87 ? -50.189 -4.024 57.088 1.00 51.22 87 GLU A C 1
ATOM 706 O O . GLU A 1 87 ? -51.033 -4.610 57.766 1.00 51.22 87 GLU A O 1
ATOM 711 N N . VAL A 1 88 ? -50.482 -2.852 56.509 1.00 58.59 88 VAL A N 1
ATOM 712 C CA . VAL A 1 88 ? -51.850 -2.297 56.485 1.00 58.59 88 VAL A CA 1
ATOM 713 C C . VAL A 1 88 ? -52.580 -2.751 55.218 1.00 58.59 88 VAL A C 1
ATOM 715 O O . VAL A 1 88 ? -52.378 -2.221 54.126 1.00 58.59 88 VAL A O 1
ATOM 718 N N . LEU A 1 89 ? -53.475 -3.729 55.377 1.00 57.47 89 LEU A N 1
ATOM 719 C CA . LEU A 1 89 ? -54.393 -4.198 54.336 1.00 57.47 89 LEU A CA 1
ATOM 720 C C . LEU A 1 89 ? -55.478 -3.147 54.057 1.00 57.47 89 LEU A C 1
ATOM 722 O O . LEU A 1 89 ? -56.481 -3.059 54.767 1.00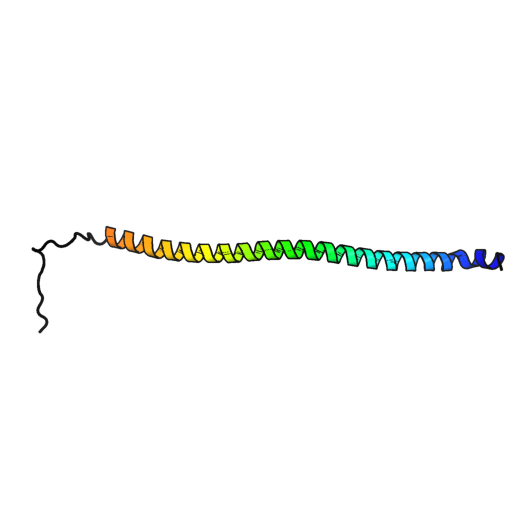 57.47 89 LEU A O 1
ATOM 726 N N . VAL A 1 90 ? -55.317 -2.375 52.983 1.00 58.91 90 VAL A N 1
ATOM 727 C CA . VAL A 1 90 ? -56.386 -1.499 52.488 1.00 58.91 90 VAL A CA 1
ATOM 728 C C . VAL A 1 90 ? -57.348 -2.323 51.632 1.00 58.91 90 VAL A C 1
ATOM 730 O O . VAL A 1 90 ? -57.044 -2.712 50.505 1.00 58.91 90 VAL A O 1
ATOM 733 N N . ARG A 1 91 ? -58.534 -2.600 52.184 1.00 47.28 91 ARG A N 1
ATOM 734 C CA . ARG A 1 91 ? -59.653 -3.218 51.464 1.00 47.28 91 ARG A CA 1
ATOM 735 C C . ARG A 1 91 ? -60.265 -2.184 50.516 1.00 47.28 91 ARG A C 1
ATOM 737 O O . ARG A 1 91 ? -60.876 -1.216 50.964 1.00 47.28 91 ARG A O 1
ATOM 744 N N . VAL A 1 92 ? -60.103 -2.404 49.217 1.00 52.53 92 VAL A N 1
ATOM 745 C CA . VAL A 1 92 ? -60.763 -1.616 48.168 1.00 52.53 92 VAL A CA 1
ATOM 746 C C . VAL A 1 92 ? -62.243 -2.019 48.112 1.00 52.53 92 VAL A C 1
ATOM 748 O O . VAL A 1 92 ? -62.556 -3.206 48.226 1.00 52.53 92 VAL A O 1
ATOM 751 N N . LYS A 1 93 ? -63.134 -1.027 48.045 1.00 43.28 93 LYS A N 1
ATOM 752 C CA . LYS A 1 93 ? -64.596 -1.1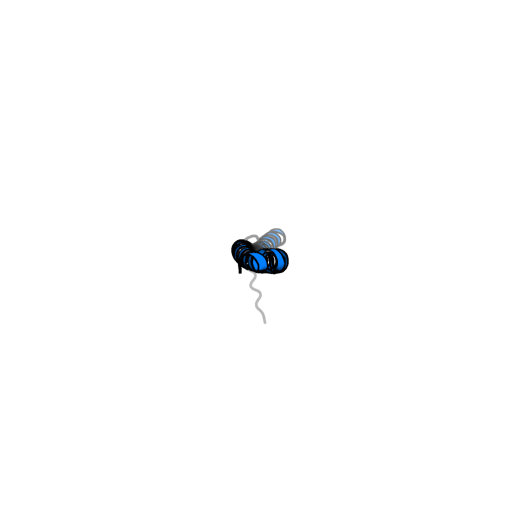88 48.052 1.00 43.28 93 LYS A CA 1
ATOM 753 C C . LYS A 1 93 ? -65.136 -1.452 46.652 1.00 43.28 93 LYS A C 1
ATOM 755 O O . LYS A 1 93 ? -64.577 -0.852 45.709 1.00 43.28 93 LYS A O 1
#

pLDDT: mean 76.53, std 17.03, range [43.28, 97.19]

Foldseek 3Di:
DVVVCVVCVVVVVVVVVVVVVVVVVVVVVVVVVVVVVVVVVVVVVVVVVVVVVVVVVVVVVVVCVVVVVVVCCCVVPVDDPDDPPPDDDDDDD

Sequence (93 aa):
MLSDLGRNVVPLLLFCFAVSSAIAVILAAHHNRQLSIQYETLIQEKDSLDVEWRHLIIEQSALTEHNRIEQLVKQQLDMRRPTRDDEVLVRVK

Solvent-accessible surface area (backbone atoms only — not comparable to full-atom values): 5485 Å² total; per-residue (Å²): 114,78,71,56,52,73,74,45,45,66,64,52,49,51,49,53,50,52,53,51,49,54,51,50,50,53,51,50,51,51,51,49,53,54,54,51,51,56,52,50,53,53,49,52,53,54,52,54,51,51,53,52,51,54,50,52,50,53,54,51,49,55,52,48,56,52,52,52,49,53,52,49,50,55,67,73,43,81,76,69,81,81,56,94,87,71,78,77,83,82,81,82,130